Protein AF-A0AAW2WPH1-F1 (afdb_monomer)

Sequence (74 aa):
MPPCVGKTARDLTGSHPEDEAQPQNSRKKGLMFVDVKIHGKPIRIMVDTGATHNYLASAEVERLGLVLEKGVGE

Nearest PDB structures (foldseek):
  5y58-assembly2_D  TM=2.604E-01  e=9.687E+00  Saccharomyces cerevisiae S288C

Radius of gyration: 25.09 Å; Cα contacts (8 Å, |Δi|>4): 30; chains: 1; bounding box: 66×39×32 Å

Foldseek 3Di:
DDDDDDDDDDDDDDDDPPDDPDPPPVPPPDWDWDWDAQQNRIDIATDDPPDPDDDDDPVVCVVSVHDDDDDPDD

Mean predicted aligned error: 15.92 Å

pLDDT: mean 74.54, std 23.15, range [30.53, 96.94]

InterPro domains:
  IPR001969 Aspartic peptidase, active site [PS00141] 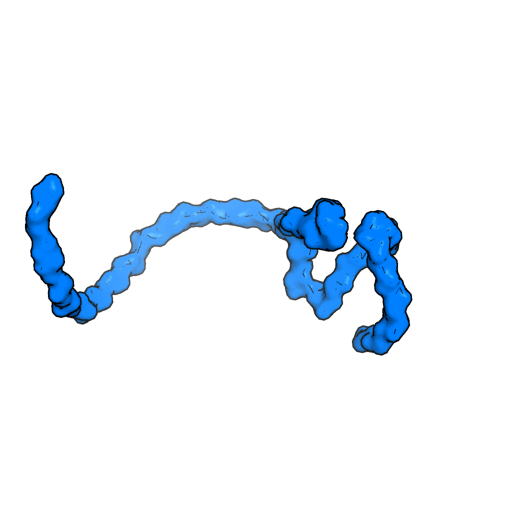(45-56)
  IPR021109 Aspartic peptidase domain superfamily [G3DSA:2.40.70.10] (16-72)
  IPR021109 Aspartic peptidase domain superfamily [SSF50630] (29-68)

Structure (mmCIF, N/CA/C/O backbone):
data_AF-A0AAW2WPH1-F1
#
_entry.id   AF-A0AAW2WPH1-F1
#
loop_
_atom_site.group_PDB
_atom_site.id
_atom_site.type_symbol
_atom_site.label_atom_id
_atom_site.label_alt_id
_atom_site.label_comp_id
_atom_site.label_asym_id
_atom_site.label_entity_id
_atom_site.label_seq_id
_atom_site.pdbx_PDB_ins_code
_atom_site.Cartn_x
_atom_site.Cartn_y
_atom_site.Cartn_z
_atom_site.occupancy
_atom_site.B_iso_or_equiv
_atom_site.auth_seq_id
_atom_site.auth_comp_id
_atom_site.auth_asym_id
_atom_site.auth_atom_id
_atom_site.pdbx_PDB_model_num
ATOM 1 N N . MET A 1 1 ? -53.183 -18.054 9.726 1.00 30.53 1 MET A N 1
ATOM 2 C CA . MET A 1 1 ? -52.572 -18.837 8.629 1.00 30.53 1 MET A CA 1
ATOM 3 C C . MET A 1 1 ? -53.585 -19.006 7.491 1.00 30.53 1 MET A C 1
ATOM 5 O O . MET A 1 1 ? -54.768 -18.900 7.788 1.00 30.53 1 MET A O 1
ATOM 9 N N . PRO A 1 2 ? -53.112 -19.137 6.233 1.00 62.59 2 PRO A N 1
ATOM 10 C CA . PRO A 1 2 ? -53.711 -18.622 4.985 1.00 62.59 2 PRO A CA 1
ATOM 11 C C . PRO A 1 2 ? -54.414 -19.718 4.142 1.00 62.59 2 PRO A C 1
ATOM 13 O O . PRO A 1 2 ? -54.651 -20.800 4.677 1.00 62.59 2 PRO A O 1
ATOM 16 N N . PRO A 1 3 ? -54.799 -19.459 2.870 1.00 49.50 3 PRO A N 1
ATOM 17 C CA . PRO A 1 3 ? -53.905 -19.713 1.712 1.00 49.50 3 PRO A CA 1
ATOM 18 C C . PRO A 1 3 ? -54.064 -18.659 0.582 1.00 49.50 3 PRO A C 1
ATOM 20 O O . PRO A 1 3 ? -54.906 -17.781 0.692 1.00 49.50 3 PRO A O 1
ATOM 23 N N . CYS A 1 4 ? -53.425 -18.674 -0.594 1.00 39.62 4 CYS A N 1
ATOM 24 C CA . CYS A 1 4 ? -52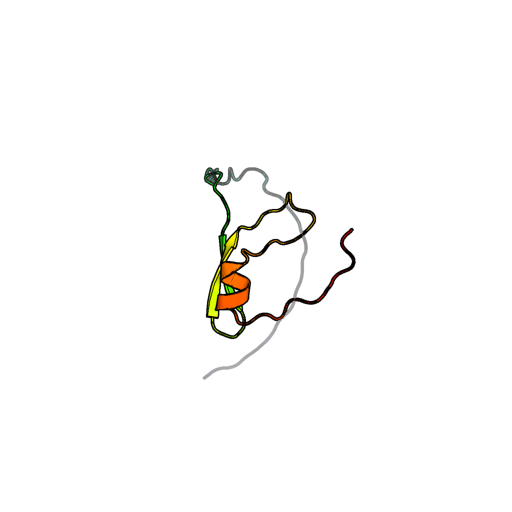.102 -19.025 -1.133 1.00 39.62 4 CYS A CA 1
ATOM 25 C C . CYS A 1 4 ? -52.152 -18.634 -2.636 1.00 39.62 4 CYS A C 1
ATOM 27 O O . CYS A 1 4 ? -53.129 -18.957 -3.296 1.00 39.62 4 CYS A O 1
ATOM 29 N N . VAL A 1 5 ? -51.068 -18.039 -3.157 1.00 47.28 5 VAL A N 1
ATOM 30 C CA . VAL A 1 5 ? -50.460 -18.264 -4.499 1.00 47.28 5 VAL A CA 1
ATOM 31 C C . VAL A 1 5 ? -51.226 -17.915 -5.800 1.00 47.28 5 VAL A C 1
ATOM 33 O O . VAL A 1 5 ? -52.277 -18.465 -6.096 1.00 47.28 5 VAL A O 1
ATOM 36 N N . GLY A 1 6 ? -50.556 -17.145 -6.681 1.00 37.12 6 GLY A N 1
ATOM 37 C CA . GLY A 1 6 ? -50.807 -17.152 -8.136 1.00 37.12 6 GLY A CA 1
ATOM 38 C C . GLY A 1 6 ? -50.261 -15.947 -8.924 1.00 37.12 6 GLY A C 1
ATOM 39 O O . GLY A 1 6 ? -50.942 -14.942 -9.051 1.00 37.12 6 GLY A O 1
ATOM 40 N N . LYS A 1 7 ? -49.038 -16.047 -9.471 1.00 41.69 7 LYS A N 1
ATOM 41 C CA . LYS A 1 7 ? -48.391 -15.090 -10.406 1.00 41.69 7 LYS A CA 1
ATOM 42 C C . LYS A 1 7 ? -48.958 -15.186 -11.835 1.00 41.69 7 LYS A C 1
ATOM 44 O O . LYS A 1 7 ? -49.161 -16.311 -12.263 1.00 41.69 7 LYS A O 1
ATOM 49 N N . THR A 1 8 ? -48.955 -14.070 -12.588 1.00 36.16 8 TH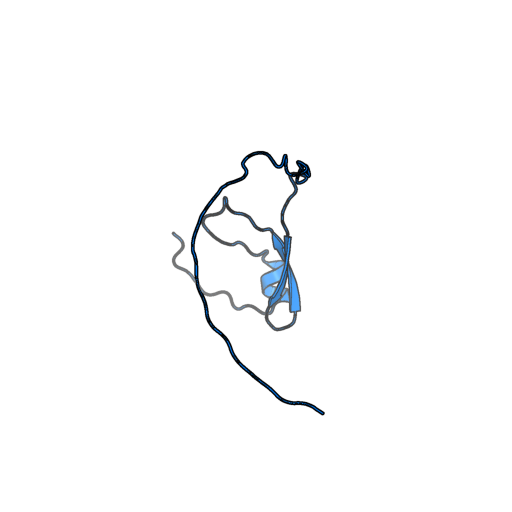R A N 1
ATOM 50 C CA . THR A 1 8 ? -48.449 -13.892 -13.990 1.00 36.16 8 THR A CA 1
ATOM 51 C C . THR A 1 8 ? -48.543 -12.392 -14.366 1.00 36.16 8 THR A C 1
ATOM 53 O O . THR A 1 8 ? -49.622 -11.830 -14.258 1.00 36.16 8 THR A O 1
ATOM 56 N N . ALA A 1 9 ? -47.458 -11.622 -14.573 1.00 39.72 9 ALA A N 1
ATOM 57 C CA . ALA A 1 9 ? -46.754 -11.363 -15.853 1.00 39.72 9 ALA A CA 1
ATOM 58 C C . ALA A 1 9 ? -47.742 -11.165 -17.031 1.00 39.72 9 ALA A C 1
ATOM 60 O O . ALA A 1 9 ? -48.488 -12.090 -17.313 1.00 39.72 9 ALA A O 1
ATOM 61 N N . ARG A 1 10 ? -47.810 -10.069 -17.798 1.00 41.69 10 ARG A N 1
ATOM 62 C CA . ARG A 1 10 ? -46.815 -9.154 -18.395 1.00 41.69 10 ARG A CA 1
ATOM 63 C C . ARG A 1 10 ? -47.590 -7.917 -18.905 1.00 41.69 10 ARG A C 1
ATOM 65 O O . ARG A 1 10 ? -48.737 -8.105 -19.282 1.00 41.69 10 ARG A O 1
ATOM 72 N N . ASP A 1 11 ? -46.981 -6.735 -18.988 1.00 34.91 11 ASP A N 1
ATOM 73 C CA . ASP A 1 11 ? -46.867 -6.038 -20.281 1.00 34.91 11 ASP A CA 1
ATOM 74 C C . ASP A 1 11 ? -45.869 -4.875 -20.207 1.00 34.91 11 ASP A C 1
ATOM 76 O O . ASP A 1 11 ? -45.778 -4.155 -19.213 1.00 34.91 11 ASP A O 1
ATOM 80 N N . LEU A 1 12 ? -45.063 -4.768 -21.256 1.00 48.31 12 LEU A N 1
ATOM 81 C CA . LEU A 1 12 ? -44.015 -3.783 -21.453 1.00 48.31 12 LEU A CA 1
ATOM 82 C C . LEU A 1 12 ? -44.643 -2.581 -22.154 1.00 48.31 12 LEU A C 1
ATOM 84 O O . LEU A 1 12 ? -45.046 -2.684 -23.306 1.00 48.31 12 LEU A O 1
ATOM 88 N N . THR A 1 13 ? -44.664 -1.413 -21.526 1.00 35.00 13 THR A N 1
ATOM 89 C CA . THR A 1 13 ? -44.738 -0.159 -22.282 1.00 35.00 13 THR A CA 1
ATOM 90 C C . THR A 1 13 ? -43.859 0.858 -21.585 1.00 35.00 13 THR A C 1
ATOM 92 O O . THR A 1 13 ? -44.138 1.305 -20.476 1.00 35.00 13 THR A O 1
ATOM 95 N N . GLY A 1 14 ? -42.732 1.153 -22.229 1.00 43.19 14 GLY A N 1
ATOM 96 C CA . GLY A 1 14 ? -41.870 2.250 -21.845 1.00 43.19 14 GLY A CA 1
ATOM 97 C C . GLY A 1 14 ? -42.561 3.575 -22.133 1.00 43.19 14 GLY A C 1
ATOM 98 O O . GLY A 1 14 ? -43.013 3.822 -23.247 1.00 43.19 14 GLY A O 1
ATOM 99 N N . SER A 1 15 ? -42.581 4.438 -21.132 1.00 38.56 15 SER A N 1
ATOM 100 C CA . SER A 1 15 ? -42.675 5.879 -21.311 1.00 38.56 15 SER A CA 1
ATOM 101 C C . S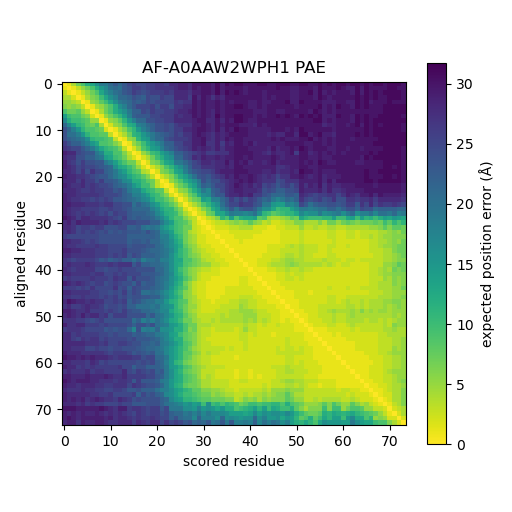ER A 1 15 ? -41.639 6.477 -20.377 1.00 38.56 15 SER A C 1
ATOM 103 O O . SER A 1 15 ? -41.786 6.398 -19.159 1.00 38.56 15 SER A O 1
ATOM 105 N N . HIS A 1 16 ? -40.551 6.971 -20.954 1.00 40.94 16 HIS A N 1
ATOM 106 C CA . HIS A 1 16 ? -39.541 7.750 -20.253 1.00 40.94 16 HIS A CA 1
ATOM 107 C C . HIS A 1 16 ? -40.185 9.088 -19.854 1.00 40.94 16 HIS A C 1
ATOM 109 O O . HIS A 1 16 ? -40.649 9.796 -20.746 1.00 40.94 16 HIS A O 1
ATOM 115 N N . PRO A 1 17 ? -40.265 9.457 -18.566 1.00 41.47 17 PRO A N 1
ATOM 116 C CA . PRO A 1 17 ? -40.438 10.842 -18.182 1.00 41.47 17 PRO A CA 1
ATOM 117 C C . PRO A 1 17 ? -39.040 11.415 -17.950 1.00 41.47 17 PRO A C 1
ATOM 119 O O . PRO A 1 17 ? -38.444 11.280 -16.882 1.00 41.47 17 PRO A O 1
ATOM 122 N N . GLU A 1 18 ? -38.498 12.012 -19.000 1.00 48.25 18 GLU A N 1
ATOM 123 C CA . GLU A 1 18 ? -37.426 12.993 -18.905 1.00 48.25 18 GLU A CA 1
ATOM 124 C C . GLU A 1 18 ? -38.003 14.318 -18.389 1.00 48.25 18 GLU A C 1
ATOM 126 O O . GLU A 1 18 ? -38.748 14.989 -19.092 1.00 48.25 18 GLU A O 1
ATOM 131 N N . ASP A 1 19 ? -37.747 14.605 -17.112 1.00 50.75 19 ASP A N 1
ATOM 132 C CA . ASP A 1 19 ? -37.307 15.891 -16.533 1.00 50.75 19 ASP A CA 1
ATOM 133 C C . ASP A 1 19 ? -37.548 15.824 -15.014 1.00 50.75 19 ASP A C 1
ATOM 135 O O . ASP A 1 19 ? -38.427 16.467 -14.448 1.00 50.75 19 ASP A O 1
ATOM 139 N N . GLU A 1 20 ? -36.803 14.955 -14.328 1.00 43.75 20 GLU A N 1
ATOM 140 C CA . GLU A 1 20 ? -36.617 15.116 -12.890 1.00 43.75 20 GLU A CA 1
ATOM 141 C C . GLU A 1 20 ? -35.214 15.681 -12.732 1.00 43.75 20 GLU A C 1
ATOM 143 O O . GLU A 1 20 ? -34.218 14.956 -12.826 1.00 43.75 20 GLU A O 1
ATOM 148 N N . ALA A 1 21 ? -35.135 17.006 -12.585 1.00 53.56 21 ALA A N 1
ATOM 149 C CA . ALA A 1 21 ? -33.929 17.701 -12.178 1.00 53.56 21 ALA A CA 1
ATOM 150 C C . ALA A 1 21 ? -33.434 17.070 -10.872 1.00 53.56 21 ALA A C 1
ATOM 152 O O . ALA A 1 21 ? -33.838 17.457 -9.773 1.00 53.56 21 ALA A O 1
ATOM 153 N N . GLN A 1 22 ? -32.580 16.048 -10.996 1.00 50.94 22 GLN A N 1
ATOM 154 C CA . GLN A 1 22 ? -31.933 15.437 -9.852 1.00 50.94 22 GLN A CA 1
ATOM 155 C C . GLN A 1 22 ? -31.247 16.569 -9.101 1.00 50.94 22 GLN A C 1
ATOM 157 O O . GLN A 1 22 ? -30.562 17.371 -9.751 1.00 50.94 22 GLN A O 1
ATOM 162 N N . PRO A 1 23 ? -31.419 16.678 -7.770 1.00 47.19 23 PRO A N 1
ATOM 163 C CA . PRO A 1 23 ? -30.7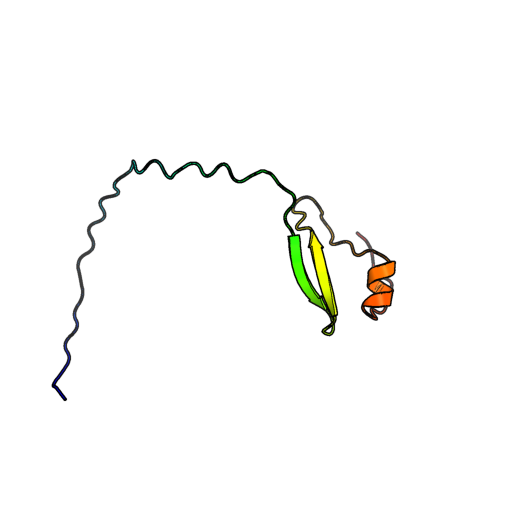04 17.685 -7.016 1.00 47.19 23 PRO A CA 1
ATOM 164 C C . PRO A 1 23 ? -29.239 17.497 -7.376 1.00 47.19 23 PRO A C 1
ATOM 166 O O . PRO A 1 23 ? -28.674 16.425 -7.136 1.00 47.19 23 PRO A O 1
ATOM 169 N N . GLN A 1 24 ? -28.655 18.507 -8.028 1.00 59.25 24 GLN A N 1
ATOM 170 C CA . GLN A 1 24 ? -27.225 18.579 -8.261 1.00 59.25 24 GLN A CA 1
ATOM 171 C C . GLN A 1 24 ? -26.606 18.729 -6.880 1.00 59.25 24 GLN A C 1
ATOM 173 O O . GLN A 1 24 ? -26.266 19.817 -6.422 1.00 59.25 24 GLN A O 1
ATOM 178 N N . ASN A 1 25 ? -26.526 17.605 -6.174 1.00 56.69 25 ASN A N 1
ATOM 179 C CA . ASN A 1 25 ? -25.683 17.436 -5.031 1.00 56.69 25 ASN A CA 1
ATOM 180 C C . ASN A 1 25 ? -24.304 17.647 -5.625 1.00 56.69 25 ASN A C 1
ATOM 182 O O . ASN A 1 25 ? -23.786 16.777 -6.330 1.00 56.69 25 ASN A O 1
ATOM 186 N N . SER A 1 26 ? -23.799 18.869 -5.481 1.00 58.69 26 SER A N 1
ATOM 187 C CA . SER A 1 26 ? -22.469 19.250 -5.894 1.00 58.69 26 SER A CA 1
ATOM 188 C C . SER A 1 26 ? -21.543 18.311 -5.141 1.00 58.69 26 SER A C 1
ATOM 190 O O . SER A 1 26 ? -21.195 18.539 -3.984 1.00 58.69 26 SER A O 1
ATOM 192 N N . ARG A 1 27 ? -21.224 17.164 -5.760 1.00 66.25 27 ARG A N 1
ATOM 193 C CA . ARG A 1 27 ? -20.287 16.202 -5.199 1.00 66.25 27 ARG A CA 1
ATOM 194 C C . ARG A 1 27 ? -19.026 17.013 -5.002 1.00 66.25 27 ARG A C 1
ATOM 196 O O . ARG A 1 27 ? -18.396 17.412 -5.981 1.00 66.25 27 ARG A O 1
ATOM 203 N N . LYS A 1 28 ? -18.726 17.342 -3.744 1.00 68.81 28 LYS A N 1
ATOM 204 C CA . LYS A 1 28 ? -17.527 18.087 -3.384 1.00 68.81 28 LYS A CA 1
ATOM 205 C C . LYS A 1 28 ? -16.373 17.341 -4.039 1.00 68.81 28 LYS A C 1
ATOM 207 O O . LYS A 1 28 ? -16.149 16.175 -3.722 1.00 68.81 28 LYS A O 1
ATOM 212 N N . LYS A 1 29 ? -15.715 17.981 -5.010 1.00 69.81 29 LYS A N 1
ATOM 213 C CA . LYS A 1 29 ? -14.524 17.436 -5.665 1.00 69.81 29 LYS A CA 1
ATOM 214 C C . LYS A 1 29 ? -13.464 17.321 -4.576 1.00 69.81 29 LYS A C 1
ATOM 216 O O . LYS A 1 29 ? -12.881 18.317 -4.165 1.00 69.81 29 LYS A O 1
ATOM 221 N N . GLY A 1 30 ? -13.313 16.121 -4.041 1.00 80.19 30 GLY A N 1
ATOM 222 C CA . GLY A 1 30 ? -12.406 15.801 -2.953 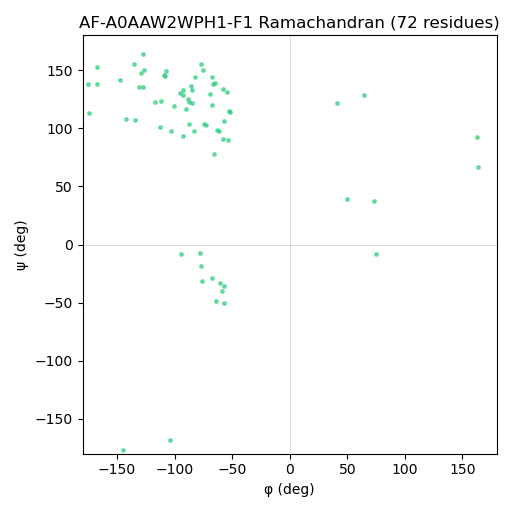1.00 80.19 30 GLY A CA 1
ATOM 223 C C . GLY A 1 30 ? -11.670 14.515 -3.275 1.00 80.19 30 GLY A C 1
ATOM 224 O O . GLY A 1 30 ? -12.152 13.696 -4.060 1.00 80.19 30 GLY A O 1
ATOM 225 N N . LEU A 1 31 ? -10.493 14.354 -2.674 1.00 88.69 31 LEU A N 1
ATOM 226 C CA . LEU A 1 31 ? -9.757 13.100 -2.748 1.00 88.69 31 LEU A CA 1
ATOM 227 C C . LEU A 1 31 ? -10.630 11.971 -2.194 1.00 88.69 31 LEU A C 1
ATOM 229 O O . LEU A 1 31 ? -11.267 12.110 -1.146 1.00 88.69 31 LEU A O 1
ATOM 233 N N . MET A 1 32 ? -10.665 10.862 -2.921 1.00 93.00 32 MET A N 1
ATOM 234 C CA . MET A 1 32 ? -11.423 9.681 -2.542 1.00 93.00 32 MET A CA 1
ATOM 235 C C . MET A 1 32 ? -10.515 8.747 -1.754 1.00 93.00 32 MET A C 1
ATOM 237 O O . MET A 1 32 ? -9.384 8.488 -2.158 1.00 93.00 32 MET A O 1
ATOM 241 N N . PHE A 1 33 ? -11.016 8.241 -0.631 1.00 95.00 33 PHE A N 1
ATOM 242 C CA . PHE A 1 33 ? -10.296 7.289 0.20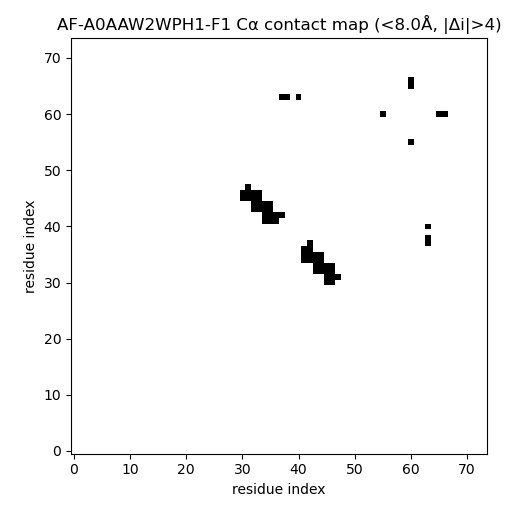2 1.00 95.00 33 PHE A CA 1
ATOM 243 C C . PHE A 1 33 ? -11.169 6.082 0.512 1.00 95.00 33 PHE A C 1
ATOM 245 O O . PHE A 1 33 ? -12.380 6.226 0.675 1.00 95.00 33 PHE A O 1
ATOM 252 N N . VAL A 1 34 ? -10.536 4.921 0.648 1.00 95.50 34 VAL A N 1
ATOM 253 C CA . VAL A 1 34 ? -11.184 3.680 1.075 1.00 95.50 34 VAL A CA 1
ATOM 254 C C . VAL A 1 34 ? -10.400 3.095 2.241 1.00 95.50 34 VAL A C 1
ATOM 256 O O . VAL A 1 34 ? -9.171 3.041 2.205 1.00 95.50 34 VAL A O 1
ATOM 259 N N . ASP A 1 35 ? -11.115 2.656 3.273 1.00 96.81 35 ASP A N 1
ATOM 260 C CA . ASP A 1 35 ? -10.531 1.889 4.366 1.00 96.81 35 ASP A CA 1
ATOM 261 C C . ASP A 1 35 ? -10.545 0.404 3.999 1.00 96.81 35 ASP A C 1
ATOM 263 O O . ASP A 1 35 ? -11.594 -0.180 3.722 1.00 96.81 35 ASP A O 1
ATOM 267 N N . VAL A 1 36 ? -9.368 -0.214 4.000 1.00 95.75 36 VAL A N 1
ATOM 268 C CA . VAL A 1 36 ? -9.184 -1.635 3.699 1.00 95.75 36 VAL A CA 1
ATOM 269 C C . VAL A 1 36 ? -8.388 -2.310 4.810 1.00 95.75 36 VAL A C 1
ATOM 271 O O . VAL A 1 36 ? -7.755 -1.660 5.642 1.00 95.75 36 VAL A O 1
ATOM 274 N N . LYS A 1 37 ? -8.426 -3.642 4.851 1.00 96.38 37 LYS A N 1
ATOM 275 C CA . LYS A 1 37 ? -7.586 -4.439 5.749 1.00 96.38 37 LYS A CA 1
ATOM 276 C C . LYS A 1 37 ? -6.655 -5.308 4.922 1.00 96.38 37 LYS A C 1
ATOM 278 O O . LYS A 1 37 ? -7.125 -6.128 4.141 1.00 96.38 37 LYS A O 1
ATOM 283 N N . ILE A 1 38 ? -5.353 -5.165 5.144 1.00 94.56 38 ILE A N 1
ATOM 284 C CA . ILE A 1 38 ? -4.322 -6.033 4.567 1.00 94.56 38 ILE A CA 1
ATOM 285 C C . ILE A 1 38 ? -3.720 -6.826 5.722 1.00 94.56 38 ILE A C 1
ATOM 287 O O . ILE A 1 38 ? -3.299 -6.243 6.719 1.00 94.56 38 ILE A O 1
ATOM 291 N N . HIS A 1 39 ? -3.752 -8.158 5.642 1.00 92.69 39 HIS A N 1
ATOM 292 C CA . HIS A 1 39 ? -3.333 -9.043 6.742 1.00 92.69 39 HIS A CA 1
ATOM 293 C C . HIS A 1 39 ? -3.979 -8.680 8.098 1.00 92.69 39 HIS A C 1
ATOM 295 O O . HIS A 1 39 ? -3.329 -8.671 9.141 1.00 92.69 39 HIS A O 1
ATOM 301 N N . GLY A 1 40 ? -5.262 -8.299 8.079 1.00 94.62 40 GLY A N 1
ATOM 302 C CA . GLY A 1 40 ? -6.011 -7.883 9.273 1.00 94.62 40 GLY A CA 1
ATOM 303 C C . GLY A 1 40 ? -5.667 -6.486 9.810 1.00 94.62 40 GLY A C 1
ATOM 304 O O . GLY A 1 40 ? -6.388 -5.981 10.670 1.00 94.62 40 GLY A O 1
ATOM 305 N N . LYS A 1 41 ? -4.631 -5.828 9.281 1.00 96.25 41 LYS A N 1
ATOM 306 C CA . LYS A 1 41 ? -4.212 -4.482 9.678 1.00 96.25 41 LYS A CA 1
ATOM 307 C C . LYS A 1 41 ? -4.971 -3.442 8.844 1.00 96.25 41 LYS A C 1
ATOM 309 O O . LYS A 1 41 ? -4.939 -3.525 7.614 1.00 96.25 41 LYS A O 1
ATOM 314 N N . PRO A 1 42 ? -5.661 -2.472 9.471 1.00 96.75 42 PRO A N 1
ATOM 315 C CA . PRO A 1 42 ? -6.363 -1.430 8.733 1.00 96.75 42 PRO A CA 1
ATOM 316 C C . PRO A 1 42 ? -5.365 -0.508 8.025 1.00 96.75 42 PRO A C 1
ATOM 318 O O . PRO A 1 42 ? -4.284 -0.226 8.555 1.00 96.75 42 PRO A O 1
ATOM 321 N N . ILE A 1 43 ? -5.729 -0.044 6.833 1.00 96.94 43 ILE A N 1
ATOM 322 C CA . ILE A 1 43 ? -5.019 0.978 6.063 1.00 96.94 43 ILE A CA 1
ATOM 323 C C . ILE A 1 43 ? -6.030 1.798 5.258 1.00 96.94 43 ILE A C 1
ATOM 325 O O . ILE A 1 43 ? -7.004 1.259 4.732 1.00 96.94 43 ILE A O 1
ATOM 329 N N . ARG A 1 44 ? -5.785 3.105 5.167 1.00 95.88 44 ARG A N 1
ATOM 330 C CA . ARG A 1 44 ? -6.573 4.028 4.352 1.00 95.88 44 ARG A CA 1
ATOM 331 C C . ARG A 1 44 ? -5.825 4.310 3.057 1.00 95.88 44 ARG A C 1
ATOM 333 O O . ARG A 1 44 ? -4.717 4.836 3.097 1.00 95.88 44 ARG A O 1
ATOM 340 N N . ILE A 1 45 ? -6.428 3.964 1.926 1.00 95.94 45 ILE A N 1
ATOM 341 C CA . ILE A 1 45 ? -5.838 4.118 0.590 1.00 95.94 45 ILE A CA 1
ATOM 342 C C . ILE A 1 45 ? -6.533 5.236 -0.182 1.00 95.94 45 ILE A C 1
ATOM 344 O O . ILE A 1 45 ? -7.738 5.434 -0.030 1.00 95.94 45 ILE A O 1
ATOM 348 N N . MET A 1 46 ? -5.779 5.972 -0.999 1.00 95.88 46 MET A N 1
ATOM 349 C CA . MET A 1 46 ? -6.318 6.977 -1.920 1.00 95.88 46 MET A CA 1
ATOM 350 C C . MET A 1 46 ? -6.724 6.305 -3.235 1.00 95.88 46 MET A C 1
ATOM 352 O O . MET A 1 46 ? -5.981 5.479 -3.757 1.00 95.88 46 MET A O 1
ATOM 356 N N . VAL A 1 47 ? -7.892 6.658 -3.773 1.00 94.12 47 VAL A N 1
ATOM 357 C CA . VAL A 1 47 ? -8.341 6.186 -5.089 1.00 94.12 47 VAL A CA 1
ATOM 358 C C . VAL A 1 47 ? -7.807 7.142 -6.150 1.00 94.12 47 VAL A C 1
ATOM 360 O O . VAL A 1 47 ? -8.331 8.245 -6.307 1.00 94.12 47 VAL A O 1
ATOM 363 N N . ASP A 1 48 ? -6.764 6.718 -6.858 1.00 93.56 48 ASP A N 1
ATOM 364 C CA . ASP A 1 48 ? -6.106 7.493 -7.908 1.00 93.56 48 ASP A CA 1
ATOM 365 C C . ASP A 1 48 ? -6.332 6.841 -9.278 1.00 93.56 48 ASP A C 1
ATOM 367 O O . ASP A 1 48 ? -5.693 5.855 -9.628 1.00 93.56 48 ASP A O 1
ATOM 371 N N . THR A 1 49 ? -7.271 7.378 -10.062 1.00 93.38 49 THR A N 1
ATOM 372 C CA . THR A 1 49 ? -7.555 6.876 -11.417 1.00 93.38 49 THR A CA 1
ATOM 373 C C . THR A 1 49 ? -6.525 7.332 -12.454 1.00 93.38 49 THR A C 1
ATOM 375 O O . THR A 1 49 ? -6.626 6.933 -13.610 1.00 93.38 49 THR A O 1
ATOM 378 N N . GLY A 1 50 ? -5.597 8.222 -12.083 1.00 94.12 50 GLY A N 1
ATOM 379 C CA . GLY A 1 50 ? -4.562 8.755 -12.970 1.00 94.12 50 GLY A CA 1
ATOM 380 C C . GLY A 1 50 ? -3.235 7.998 -12.902 1.00 94.12 50 GLY A C 1
ATOM 381 O O . GLY A 1 50 ? -2.352 8.266 -13.715 1.00 94.12 50 GLY A O 1
ATOM 382 N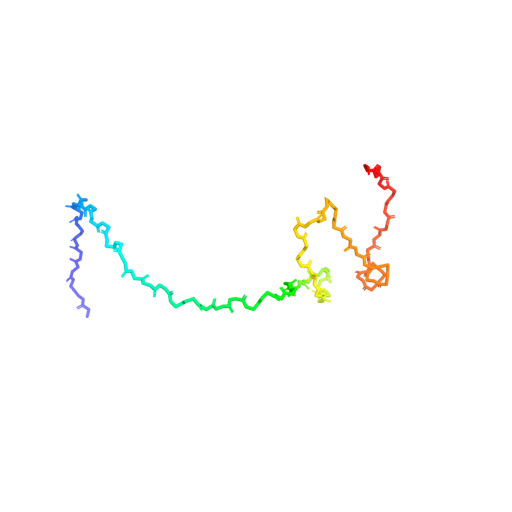 N . ALA A 1 51 ? -3.083 7.067 -11.960 1.00 93.31 51 ALA A N 1
ATOM 383 C CA . ALA A 1 51 ? -1.874 6.273 -11.809 1.00 93.31 51 ALA A CA 1
ATOM 384 C C . ALA A 1 51 ? -1.968 4.954 -12.590 1.00 93.31 51 ALA A C 1
ATOM 386 O O . ALA A 1 51 ? -2.911 4.184 -12.423 1.00 93.31 51 ALA A O 1
ATOM 387 N N . THR A 1 52 ? -0.954 4.663 -13.409 1.00 92.69 52 THR A N 1
ATOM 388 C CA . THR A 1 52 ? -0.822 3.369 -14.107 1.00 92.69 52 THR A CA 1
ATOM 389 C C . THR A 1 52 ? -0.541 2.223 -13.130 1.00 92.69 52 THR A C 1
ATOM 391 O O . THR A 1 52 ? -0.936 1.086 -13.370 1.00 92.69 52 THR A O 1
ATOM 394 N N . HIS A 1 53 ? 0.117 2.532 -12.008 1.00 90.69 53 HIS A N 1
ATOM 395 C CA . HIS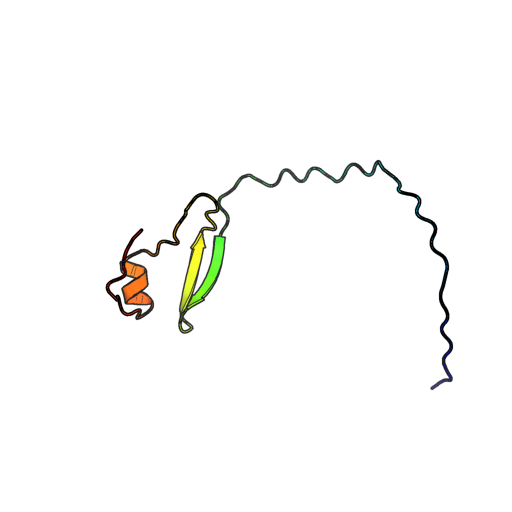 A 1 53 ? 0.500 1.581 -10.970 1.00 90.69 53 HIS A CA 1
ATOM 396 C C . HIS A 1 53 ? 0.010 2.042 -9.598 1.00 90.69 53 HIS A C 1
ATOM 398 O O . HIS A 1 53 ? -0.068 3.236 -9.316 1.00 90.69 53 HIS A O 1
ATOM 404 N N . ASN A 1 54 ? -0.264 1.082 -8.716 1.00 91.19 54 ASN A N 1
ATOM 405 C CA . ASN A 1 54 ? -0.595 1.368 -7.325 1.00 91.19 54 ASN A CA 1
ATOM 406 C C . ASN A 1 54 ? 0.684 1.516 -6.503 1.00 91.19 54 ASN A C 1
ATOM 408 O O . ASN A 1 54 ? 1.570 0.664 -6.560 1.00 91.19 54 ASN A O 1
ATOM 412 N N . TYR A 1 55 ? 0.748 2.567 -5.691 1.00 92.69 55 TYR A N 1
ATOM 413 C CA . TYR A 1 55 ? 1.888 2.839 -4.823 1.00 92.69 55 TYR A CA 1
ATOM 414 C C . TYR A 1 55 ? 1.531 2.605 -3.361 1.00 92.69 55 TYR A C 1
ATOM 416 O O . TYR A 1 55 ? 0.413 2.868 -2.915 1.00 92.69 55 TYR A O 1
ATOM 424 N N . LEU A 1 56 ? 2.520 2.141 -2.605 1.00 94.25 56 LEU A N 1
ATOM 425 C CA . LEU A 1 56 ? 2.436 1.968 -1.166 1.00 94.25 56 LEU A CA 1
ATOM 426 C C . LEU A 1 56 ? 3.665 2.616 -0.530 1.00 94.25 56 LEU A C 1
ATOM 428 O O . LEU A 1 56 ? 4.780 2.450 -1.020 1.00 94.25 56 LEU A O 1
ATOM 432 N N . ALA A 1 57 ? 3.470 3.367 0.554 1.00 94.00 57 ALA A N 1
ATOM 433 C CA . ALA A 1 57 ? 4.586 3.964 1.279 1.00 94.00 57 ALA A CA 1
ATOM 434 C C . ALA A 1 57 ? 5.464 2.867 1.900 1.00 94.00 57 ALA A C 1
ATOM 436 O O . ALA A 1 57 ? 4.940 1.916 2.478 1.00 94.00 57 ALA A O 1
ATOM 437 N N . SER A 1 58 ? 6.789 3.014 1.858 1.00 93.38 58 SER A N 1
ATOM 438 C CA . SER A 1 58 ? 7.713 2.006 2.404 1.00 93.38 58 SER A CA 1
ATOM 439 C C . SER A 1 58 ? 7.460 1.704 3.886 1.00 93.38 58 SER A C 1
ATOM 441 O O . SER A 1 58 ? 7.504 0.550 4.298 1.00 93.38 58 SER A O 1
ATOM 443 N N . ALA A 1 59 ? 7.083 2.719 4.671 1.00 94.19 59 ALA A N 1
ATOM 444 C CA . ALA A 1 59 ? 6.693 2.539 6.072 1.00 94.19 59 ALA A CA 1
ATOM 445 C C . ALA A 1 59 ? 5.465 1.619 6.237 1.00 94.19 59 ALA A C 1
ATOM 447 O O . ALA A 1 59 ? 5.364 0.865 7.204 1.00 94.19 59 ALA A O 1
ATOM 448 N N . GLU A 1 60 ? 4.538 1.643 5.277 1.00 95.25 60 GLU A N 1
ATOM 449 C CA . GLU A 1 60 ? 3.360 0.776 5.281 1.00 95.25 60 GLU A CA 1
ATOM 450 C C . GLU A 1 60 ? 3.701 -0.656 4.865 1.00 95.25 60 GLU A C 1
ATOM 452 O O . GLU A 1 60 ? 3.105 -1.587 5.398 1.00 95.25 60 GLU A O 1
ATOM 457 N N . VAL A 1 61 ? 4.690 -0.863 3.989 1.00 95.06 61 VAL A N 1
ATOM 458 C CA . VAL A 1 61 ? 5.196 -2.205 3.639 1.00 95.06 61 VAL A CA 1
ATOM 459 C C . VAL A 1 61 ? 5.666 -2.934 4.903 1.00 95.06 61 VAL A C 1
ATOM 461 O O . VAL A 1 61 ? 5.208 -4.046 5.184 1.00 95.06 61 VAL A O 1
ATOM 464 N N . GLU A 1 62 ? 6.507 -2.278 5.708 1.00 93.62 62 GLU A N 1
ATOM 465 C CA . GLU A 1 62 ? 7.016 -2.818 6.975 1.00 93.62 62 GLU A CA 1
ATOM 466 C C . GLU A 1 62 ? 5.890 -3.035 7.990 1.00 93.62 62 GLU A C 1
ATOM 468 O O . GLU A 1 62 ? 5.747 -4.125 8.551 1.00 93.62 62 GLU A O 1
ATOM 473 N N . ARG A 1 63 ? 5.028 -2.027 8.187 1.00 95.62 63 ARG A N 1
ATOM 474 C CA . ARG A 1 63 ? 3.905 -2.114 9.130 1.00 95.62 63 ARG A CA 1
ATOM 475 C C . ARG A 1 63 ? 2.965 -3.260 8.781 1.00 95.62 63 ARG A C 1
ATOM 477 O O . ARG A 1 63 ? 2.477 -3.951 9.678 1.00 95.62 63 ARG A O 1
ATOM 484 N N . LEU A 1 64 ? 2.700 -3.481 7.496 1.00 95.75 64 LEU A N 1
ATOM 485 C CA . LEU A 1 64 ? 1.832 -4.550 7.010 1.00 95.75 64 LEU A CA 1
ATOM 486 C C . LEU A 1 64 ? 2.516 -5.924 7.029 1.00 95.75 64 LEU A C 1
ATOM 488 O O . LEU A 1 64 ? 1.816 -6.936 7.110 1.00 95.75 64 LEU A O 1
ATOM 492 N N . GLY A 1 65 ? 3.848 -5.973 7.101 1.00 94.12 65 GLY A N 1
ATOM 493 C CA . GLY A 1 65 ? 4.630 -7.210 7.051 1.00 94.12 65 GLY A CA 1
ATOM 494 C C . GLY A 1 65 ? 4.664 -7.801 5.643 1.00 94.12 65 GLY A C 1
ATOM 495 O O . GLY A 1 65 ? 4.540 -9.013 5.484 1.00 94.12 65 GLY A O 1
ATOM 496 N N . LEU A 1 66 ? 4.734 -6.939 4.627 1.00 94.12 66 LEU A N 1
ATOM 497 C CA . LEU A 1 66 ? 4.841 -7.350 3.232 1.00 94.12 66 LEU A CA 1
ATOM 498 C C . LEU A 1 66 ? 6.300 -7.665 2.889 1.00 94.12 66 LEU A C 1
ATOM 500 O O . LEU A 1 66 ? 7.219 -7.002 3.369 1.00 94.12 66 LEU A O 1
ATOM 504 N N . VAL A 1 67 ? 6.503 -8.666 2.036 1.00 92.81 67 VAL A N 1
ATOM 505 C CA . VAL A 1 67 ? 7.821 -9.020 1.501 1.00 92.81 67 VAL A CA 1
ATOM 506 C C . VAL A 1 67 ? 7.994 -8.332 0.153 1.00 92.81 67 VAL A C 1
ATOM 508 O O . VAL A 1 67 ? 7.105 -8.394 -0.695 1.00 92.81 67 VAL A O 1
ATOM 511 N N . LEU A 1 68 ? 9.128 -7.659 -0.036 1.00 91.25 68 LEU A N 1
ATOM 512 C CA . LEU A 1 68 ? 9.475 -7.042 -1.311 1.00 91.25 68 LEU A CA 1
ATOM 513 C C . LEU A 1 68 ? 10.140 -8.077 -2.213 1.00 91.25 68 LEU A C 1
ATOM 515 O O . LEU A 1 68 ? 11.194 -8.614 -1.878 1.00 91.25 68 LEU A O 1
ATOM 519 N N . GLU A 1 69 ? 9.546 -8.305 -3.377 1.00 90.31 69 GLU A N 1
ATOM 520 C CA . GLU A 1 69 ? 10.159 -9.085 -4.446 1.00 90.31 69 GLU A CA 1
ATOM 521 C C . GLU A 1 69 ? 10.590 -8.170 -5.590 1.00 90.31 69 GLU A C 1
ATOM 523 O O . GLU A 1 69 ? 9.995 -7.119 -5.844 1.00 90.31 69 GLU A O 1
ATOM 528 N N . LYS A 1 70 ? 11.657 -8.561 -6.291 1.00 89.88 70 LYS A N 1
ATOM 529 C CA . LYS A 1 70 ? 12.141 -7.809 -7.445 1.00 89.88 70 LYS A CA 1
ATOM 530 C C . LYS A 1 70 ? 11.177 -8.008 -8.616 1.00 89.88 70 LYS A C 1
ATOM 532 O O . LYS A 1 70 ? 11.222 -9.035 -9.286 1.00 89.88 70 LYS A O 1
ATOM 537 N N . GLY A 1 71 ? 10.339 -7.008 -8.869 1.00 81.44 71 GLY A N 1
ATOM 538 C CA . GLY A 1 71 ? 9.509 -6.941 -10.070 1.00 81.44 71 GLY A CA 1
ATOM 539 C C . GLY A 1 71 ? 10.300 -6.505 -11.306 1.00 81.44 71 GLY A C 1
ATOM 540 O O . GLY A 1 71 ? 11.321 -5.820 -11.202 1.00 81.44 71 GLY A O 1
ATOM 541 N N . VAL A 1 72 ? 9.807 -6.883 -12.486 1.00 78.56 72 VAL A N 1
ATOM 542 C CA . VAL A 1 72 ? 10.167 -6.228 -13.750 1.00 78.56 72 VAL A CA 1
ATOM 543 C C . VAL A 1 72 ? 9.251 -5.011 -13.849 1.00 78.56 72 VAL A C 1
ATOM 545 O O . VAL A 1 72 ? 8.071 -5.166 -14.138 1.00 78.56 72 VAL A O 1
ATOM 548 N N . GLY A 1 73 ? 9.747 -3.833 -13.468 1.00 71.06 73 GLY A N 1
ATOM 549 C CA . GLY A 1 73 ? 8.991 -2.591 -13.652 1.00 71.06 73 GLY A CA 1
ATOM 550 C C . GLY A 1 73 ? 8.833 -2.291 -15.143 1.00 71.06 73 GLY A C 1
ATOM 551 O O . GLY A 1 73 ? 9.795 -2.490 -15.889 1.00 71.06 73 GLY A O 1
ATOM 552 N N . GLU A 1 74 ? 7.640 -1.857 -15.551 1.00 62.44 74 GLU A N 1
ATOM 553 C CA . GLU A 1 74 ? 7.372 -1.308 -16.891 1.00 62.44 74 GLU A CA 1
ATOM 554 C C . GLU A 1 74 ? 7.811 0.157 -17.008 1.00 62.44 74 GLU A C 1
ATOM 556 O O . GLU A 1 74 ? 7.674 0.905 -16.008 1.00 62.44 74 GLU A O 1
#

Organism: NCBI:txid2727402

Secondary structure (DSSP, 8-state):
--------------------------------EEEEEETTEEEEEE--TT-SS----HHHHHHHTPPP------

Solvent-accessible surface area (backbone atoms only — not comparable to full-atom values): 5608 Å² total; per-residue (Å²): 138,87,89,78,91,85,90,79,90,84,84,90,76,91,75,86,81,89,80,75,84,66,79,80,70,74,71,74,90,62,90,47,72,48,82,45,65,52,90,83,43,78,46,79,44,74,68,63,90,84,53,96,66,92,85,76,59,69,70,52,36,61,74,59,67,58,83,89,72,91,72,87,80,132